Protein AF-A0A151TH03-F1 (afdb_monomer)

Structure (mmCIF, N/CA/C/O backbone):
data_AF-A0A151TH03-F1
#
_entry.id   AF-A0A151TH03-F1
#
loop_
_atom_site.group_PDB
_atom_site.id
_atom_site.type_symbol
_atom_site.label_atom_id
_atom_site.label_alt_id
_atom_site.label_comp_id
_atom_site.label_asym_id
_atom_site.label_entity_id
_atom_site.label_seq_id
_atom_site.pdbx_PDB_ins_code
_atom_site.Cartn_x
_atom_site.Cartn_y
_atom_site.Cartn_z
_atom_site.occupancy
_atom_site.B_iso_or_equiv
_atom_site.auth_seq_id
_atom_site.auth_comp_id
_atom_site.auth_asym_id
_atom_site.auth_atom_id
_atom_site.pdbx_PDB_model_num
ATOM 1 N N . VAL A 1 1 ? 12.884 -13.884 -40.283 1.00 76.06 1 VAL A N 1
ATOM 2 C CA . VAL A 1 1 ? 13.146 -13.490 -38.872 1.00 76.06 1 VAL A CA 1
ATOM 3 C C . VAL A 1 1 ? 13.039 -11.979 -38.803 1.00 76.06 1 VAL A C 1
ATOM 5 O O . VAL A 1 1 ? 13.806 -11.315 -39.484 1.00 76.06 1 VAL A O 1
ATOM 8 N N . LEU A 1 2 ? 12.063 -11.448 -38.066 1.00 83.62 2 LEU A N 1
ATOM 9 C CA . LEU A 1 2 ? 11.852 -10.007 -37.909 1.00 83.62 2 LEU A CA 1
ATOM 10 C C . LEU A 1 2 ? 12.819 -9.468 -36.850 1.00 83.62 2 LEU A C 1
ATOM 12 O O . LEU A 1 2 ? 12.954 -10.067 -35.784 1.00 83.62 2 LEU A O 1
ATOM 16 N N . LYS A 1 3 ? 13.490 -8.353 -37.136 1.00 86.94 3 LYS A N 1
ATOM 17 C CA . LYS A 1 3 ? 14.382 -7.668 -36.194 1.00 86.94 3 LYS A CA 1
ATOM 18 C C . LYS A 1 3 ? 13.878 -6.242 -36.012 1.00 86.94 3 LYS A C 1
ATOM 20 O O . LYS A 1 3 ? 13.600 -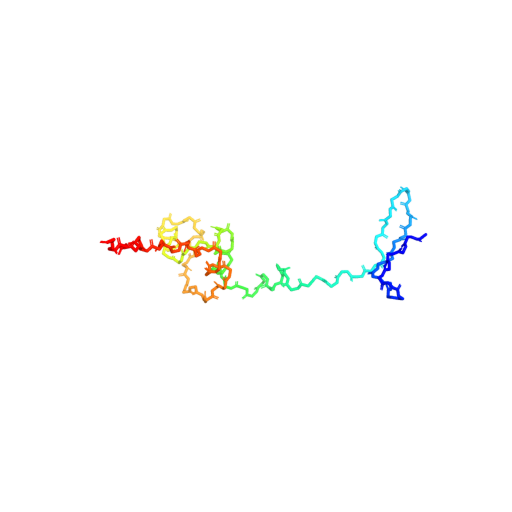5.575 -37.001 1.00 86.94 3 LYS A O 1
ATOM 25 N N . ILE A 1 4 ? 13.757 -5.800 -34.767 1.00 83.31 4 ILE A N 1
ATOM 26 C CA . ILE A 1 4 ? 13.421 -4.416 -34.419 1.00 83.31 4 ILE A CA 1
ATOM 27 C C . ILE A 1 4 ? 14.679 -3.807 -33.812 1.00 83.31 4 ILE A C 1
ATOM 29 O O . ILE A 1 4 ? 15.212 -4.348 -32.838 1.00 83.31 4 ILE A O 1
ATOM 33 N N . SER A 1 5 ? 15.173 -2.720 -34.398 1.00 88.69 5 SER A N 1
ATOM 34 C CA . SER A 1 5 ? 16.399 -2.044 -33.972 1.00 88.69 5 SER A CA 1
ATOM 35 C C . SER A 1 5 ? 16.167 -0.564 -33.690 1.00 88.69 5 SER A C 1
ATOM 37 O O . SER A 1 5 ? 15.308 0.076 -34.291 1.00 88.69 5 SER A O 1
ATOM 39 N N . ARG A 1 6 ? 16.963 -0.023 -32.764 1.00 85.12 6 ARG A N 1
ATOM 40 C CA . ARG A 1 6 ? 17.091 1.413 -32.502 1.00 85.12 6 ARG A CA 1
ATOM 41 C C . ARG A 1 6 ? 18.549 1.791 -32.757 1.00 85.12 6 ARG A C 1
ATOM 43 O O . ARG A 1 6 ? 19.397 1.615 -31.886 1.00 85.12 6 ARG A O 1
ATOM 50 N N . GLY A 1 7 ? 18.842 2.227 -33.981 1.00 86.25 7 GLY A N 1
ATOM 51 C CA . GLY A 1 7 ? 20.215 2.379 -34.470 1.00 86.25 7 GLY A CA 1
ATOM 52 C C . GLY A 1 7 ? 20.888 1.018 -34.676 1.00 86.25 7 GLY A C 1
ATOM 53 O O . GLY A 1 7 ? 20.296 0.114 -35.267 1.00 86.25 7 GLY A O 1
ATOM 54 N N . THR A 1 8 ? 22.106 0.856 -34.159 1.00 84.50 8 THR A N 1
ATOM 55 C CA . THR A 1 8 ? 22.866 -0.409 -34.197 1.00 84.50 8 THR A CA 1
ATOM 56 C C . THR A 1 8 ? 22.408 -1.429 -33.148 1.00 84.50 8 THR A C 1
ATOM 58 O O . THR A 1 8 ? 22.734 -2.612 -33.251 1.00 84.50 8 THR A O 1
ATOM 61 N N . LEU A 1 9 ? 21.614 -1.008 -32.157 1.00 76.19 9 LEU A N 1
ATOM 62 C CA . LEU A 1 9 ? 21.094 -1.883 -31.111 1.00 76.19 9 LEU A CA 1
ATOM 63 C C . LEU A 1 9 ? 19.863 -2.656 -31.604 1.00 76.19 9 LEU A C 1
ATOM 65 O O . LEU A 1 9 ? 18.837 -2.062 -31.942 1.00 76.19 9 LEU A O 1
ATOM 69 N N . ILE A 1 10 ? 19.929 -3.989 -31.587 1.00 80.69 10 ILE A N 1
ATOM 70 C CA . ILE A 1 10 ? 18.767 -4.853 -31.835 1.00 80.69 10 ILE A CA 1
ATOM 71 C C . ILE A 1 10 ? 17.979 -4.988 -30.530 1.00 80.69 10 ILE A C 1
ATOM 73 O O . ILE A 1 10 ? 18.418 -5.666 -29.607 1.00 80.69 10 ILE A O 1
ATOM 77 N N . VAL A 1 11 ? 16.801 -4.368 -30.479 1.00 81.44 11 VAL A N 1
ATOM 78 C CA . VAL A 1 11 ? 15.903 -4.375 -29.313 1.00 81.44 11 VAL A CA 1
ATOM 79 C C . VAL A 1 11 ? 15.113 -5.682 -29.241 1.00 81.44 11 VAL A C 1
ATOM 81 O O . VAL A 1 11 ? 14.773 -6.153 -28.160 1.00 81.44 11 VAL A O 1
ATOM 84 N N . MET A 1 12 ? 14.805 -6.286 -30.393 1.00 82.94 12 MET A N 1
ATOM 85 C CA . MET A 1 12 ? 13.967 -7.480 -30.440 1.00 82.94 12 MET A CA 1
ATOM 86 C C . MET A 1 12 ? 14.226 -8.330 -31.687 1.00 82.94 12 MET A C 1
ATOM 88 O O . MET A 1 12 ? 14.398 -7.799 -32.786 1.00 82.94 12 MET A O 1
ATOM 92 N N . LYS A 1 13 ? 14.182 -9.661 -31.542 1.00 86.06 13 LYS A N 1
ATOM 93 C CA . LYS A 1 13 ? 14.184 -10.624 -32.657 1.00 86.06 13 LYS A CA 1
ATOM 94 C C . LYS A 1 13 ? 12.946 -11.518 -32.577 1.00 86.06 13 LYS A C 1
ATOM 96 O O . LYS A 1 13 ? 12.603 -11.996 -31.501 1.00 86.06 13 LYS A O 1
ATOM 101 N N . ARG A 1 14 ? 12.276 -11.768 -33.706 1.00 87.62 14 ARG A N 1
ATOM 102 C CA . ARG A 1 14 ? 11.122 -12.676 -33.798 1.00 87.62 14 ARG A CA 1
ATOM 103 C C .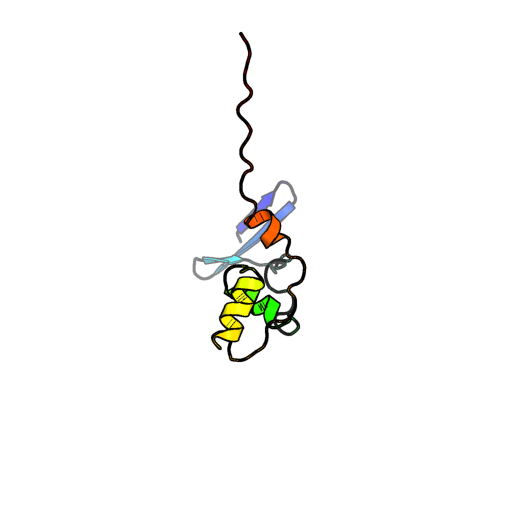 ARG A 1 14 ? 11.284 -13.692 -34.927 1.00 87.62 14 ARG A C 1
ATOM 105 O O . ARG A 1 14 ? 11.698 -13.349 -36.038 1.00 87.62 14 ARG A O 1
ATOM 112 N N . LYS A 1 15 ? 10.917 -14.945 -34.674 1.00 88.56 15 LYS A N 1
ATOM 113 C CA . LYS A 1 15 ? 10.927 -16.038 -35.653 1.00 88.56 15 LYS A CA 1
ATOM 114 C C . LYS A 1 15 ? 9.514 -16.259 -36.190 1.00 88.56 15 LYS A C 1
ATOM 116 O O . LYS A 1 15 ? 8.581 -16.379 -35.410 1.00 88.56 15 LYS A O 1
ATOM 121 N N . LEU A 1 16 ? 9.360 -16.308 -37.512 1.00 85.75 16 LEU A N 1
ATOM 122 C CA . LEU A 1 16 ? 8.082 -16.648 -38.135 1.00 85.75 16 LEU A CA 1
ATOM 123 C C . LEU A 1 16 ? 7.878 -18.164 -38.021 1.00 85.75 16 LEU A C 1
ATOM 125 O O . LEU A 1 16 ? 8.729 -18.929 -38.476 1.00 85.75 16 LEU A O 1
ATOM 129 N N . LYS A 1 17 ? 6.786 -18.591 -37.395 1.00 85.94 17 LYS A N 1
ATOM 130 C CA . LYS A 1 17 ? 6.361 -19.990 -37.304 1.00 85.94 17 LYS A CA 1
ATOM 131 C C . LYS A 1 17 ? 4.856 -20.018 -37.546 1.00 85.94 17 LYS A C 1
ATOM 133 O O . LYS A 1 17 ? 4.145 -19.228 -36.936 1.00 85.94 17 LYS A O 1
ATOM 138 N N . SER A 1 18 ? 4.402 -20.866 -38.473 1.00 85.38 18 SER A N 1
ATOM 139 C CA . SER A 1 18 ? 2.977 -21.015 -38.825 1.00 85.38 18 SER A CA 1
ATOM 140 C C . SER A 1 18 ? 2.248 -19.678 -39.059 1.00 85.38 18 SER A C 1
ATOM 142 O O . SER A 1 18 ? 1.180 -19.447 -38.507 1.00 85.38 18 SER A O 1
ATOM 144 N N . GLY A 1 19 ? 2.865 -18.758 -39.810 1.00 86.25 19 GLY A N 1
ATOM 145 C CA . GLY A 1 19 ? 2.291 -17.437 -40.112 1.00 86.25 19 GLY A CA 1
ATOM 146 C C . GLY A 1 19 ? 2.358 -16.401 -38.979 1.00 86.25 19 GLY A C 1
ATOM 147 O O . GLY A 1 19 ? 2.040 -15.240 -39.208 1.00 86.25 19 GLY A O 1
ATOM 148 N N . LEU A 1 20 ? 2.830 -16.772 -37.783 1.00 82.25 20 LEU A N 1
ATOM 149 C CA . LEU A 1 20 ? 2.930 -15.887 -36.619 1.00 82.25 20 LEU A CA 1
ATOM 150 C C . LEU A 1 20 ? 4.390 -15.587 -36.249 1.00 82.25 20 LEU A C 1
ATOM 152 O O . LEU A 1 20 ? 5.259 -16.460 -36.294 1.00 82.25 20 LEU A O 1
ATOM 156 N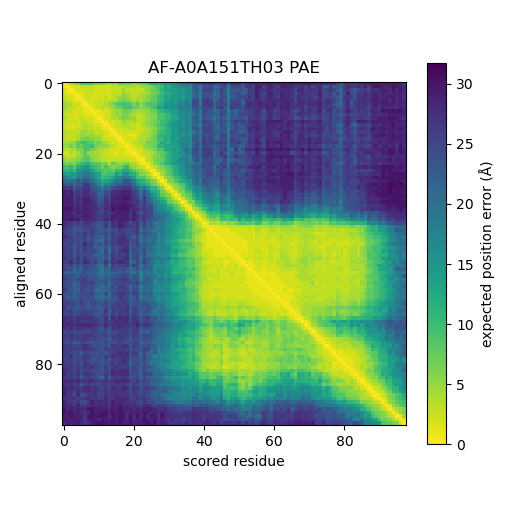 N . TYR A 1 21 ? 4.679 -14.344 -35.856 1.00 84.81 21 TYR A N 1
ATOM 157 C CA . TYR A 1 21 ? 6.006 -13.938 -35.383 1.00 84.81 21 TYR A CA 1
ATOM 158 C C . TYR A 1 21 ? 6.162 -14.197 -33.880 1.00 84.81 21 TYR A C 1
ATOM 160 O O . TYR A 1 21 ? 5.697 -13.416 -33.055 1.00 84.81 21 TYR A O 1
ATOM 168 N N . ILE A 1 22 ? 6.882 -15.257 -33.521 1.00 80.50 22 ILE A N 1
ATOM 169 C CA . ILE A 1 22 ? 7.191 -15.625 -32.135 1.00 80.50 22 ILE A CA 1
ATOM 170 C C . ILE A 1 22 ? 8.411 -14.840 -31.653 1.00 80.50 22 ILE A C 1
ATOM 172 O O . ILE A 1 22 ? 9.463 -14.863 -32.296 1.00 80.50 22 ILE A O 1
ATOM 176 N N . LEU A 1 23 ? 8.285 -14.155 -30.517 1.00 81.25 23 LEU A N 1
ATOM 177 C CA . LEU A 1 23 ? 9.393 -13.460 -29.866 1.00 81.25 23 LEU A CA 1
ATOM 178 C C . LEU A 1 23 ? 10.486 -14.451 -29.446 1.00 81.25 23 LEU A C 1
ATOM 180 O O . LEU A 1 23 ? 10.224 -15.398 -28.714 1.00 81.25 23 LEU A O 1
ATOM 184 N N . GLN A 1 24 ? 11.715 -14.220 -29.905 1.00 69.12 24 GLN A N 1
ATOM 185 C CA . GLN A 1 24 ? 12.882 -15.008 -29.530 1.00 69.12 24 GLN A CA 1
ATOM 186 C C . GLN A 1 24 ? 13.724 -14.203 -28.534 1.00 69.12 24 GLN A C 1
ATOM 188 O O . GLN A 1 24 ? 14.617 -13.451 -28.923 1.00 69.12 24 GLN A O 1
ATOM 193 N N . GLY A 1 25 ? 13.397 -14.343 -27.252 1.00 66.06 25 GLY A N 1
ATOM 194 C CA . GLY A 1 25 ? 14.112 -13.729 -26.137 1.00 66.06 25 GLY A CA 1
ATOM 195 C C . GLY A 1 25 ? 13.386 -13.982 -24.818 1.00 66.06 25 GLY A C 1
ATOM 196 O O . GLY A 1 25 ? 12.174 -14.181 -24.805 1.00 66.06 25 GLY A O 1
ATOM 197 N N . SER A 1 26 ? 14.125 -13.981 -23.713 1.00 59.16 26 SER A N 1
ATOM 198 C CA . SER A 1 26 ? 13.553 -13.892 -22.374 1.00 59.16 26 SER A CA 1
ATOM 199 C C . SER A 1 26 ? 13.178 -12.438 -22.118 1.00 59.16 26 SER A C 1
ATOM 201 O O . SER A 1 26 ? 14.053 -11.572 -22.055 1.00 59.16 26 SER A O 1
ATOM 203 N N . THR A 1 27 ? 11.890 -12.142 -21.970 1.00 55.38 27 THR A N 1
ATOM 204 C CA . THR A 1 27 ? 11.483 -10.896 -21.326 1.00 55.38 27 THR A CA 1
ATOM 205 C C . THR A 1 27 ? 12.047 -10.962 -19.912 1.00 55.38 27 THR A C 1
ATOM 207 O O . THR A 1 27 ? 11.620 -11.805 -19.124 1.00 55.38 27 THR A O 1
ATOM 210 N N . MET A 1 28 ? 13.023 -10.115 -19.575 1.00 52.09 28 MET A N 1
ATOM 211 C CA . MET A 1 28 ? 13.188 -9.755 -18.172 1.00 52.09 28 MET A CA 1
ATOM 212 C C . MET A 1 28 ? 11.850 -9.142 -17.796 1.00 52.09 28 MET A C 1
ATOM 214 O O . MET A 1 28 ? 11.502 -8.063 -18.279 1.00 52.09 28 MET A O 1
ATOM 218 N N . VAL A 1 29 ? 11.054 -9.897 -17.045 1.00 48.19 29 VAL A N 1
ATOM 219 C CA . VAL A 1 29 ? 9.888 -9.381 -16.343 1.00 48.19 29 VAL A CA 1
ATOM 220 C C . VAL A 1 29 ? 10.463 -8.341 -15.398 1.00 48.19 29 VAL A C 1
ATOM 222 O O . VAL A 1 29 ? 10.925 -8.652 -14.305 1.00 48.19 29 VAL A O 1
ATOM 225 N N . GLY A 1 30 ? 10.592 -7.118 -15.904 1.00 41.38 30 GLY A N 1
ATOM 226 C CA . GLY A 1 30 ? 11.076 -5.995 -15.140 1.00 41.38 30 GLY A CA 1
ATOM 227 C C . GLY A 1 30 ? 10.079 -5.790 -14.026 1.00 41.38 30 GLY A C 1
ATOM 228 O O . GLY A 1 30 ? 8.978 -5.345 -14.307 1.00 41.38 30 GLY A O 1
ATOM 229 N N . VAL A 1 31 ? 10.452 -6.211 -12.817 1.00 46.31 31 VAL A N 1
ATOM 230 C CA . VAL A 1 31 ? 10.124 -5.587 -11.525 1.00 46.31 31 VAL A CA 1
ATOM 231 C C . VAL A 1 31 ? 8.675 -5.091 -11.390 1.00 46.31 31 VAL A C 1
ATOM 233 O O . VAL A 1 31 ? 8.400 -4.056 -10.799 1.00 46.31 31 VAL A O 1
ATOM 236 N N . ILE A 1 32 ? 7.715 -5.811 -11.959 1.00 41.97 32 ILE A N 1
ATOM 237 C CA . ILE A 1 32 ? 6.299 -5.481 -11.882 1.00 41.97 32 ILE A CA 1
ATOM 238 C C . ILE A 1 32 ? 5.597 -6.824 -11.688 1.00 41.97 32 ILE A C 1
ATOM 240 O O . ILE A 1 32 ? 5.643 -7.694 -12.551 1.00 41.97 32 ILE A O 1
ATOM 244 N N . THR A 1 33 ? 4.971 -6.993 -10.522 1.00 44.91 33 THR A N 1
ATOM 245 C CA . THR A 1 33 ? 3.972 -8.022 -10.147 1.00 44.91 33 THR A CA 1
ATOM 246 C C . THR A 1 33 ? 4.391 -9.414 -9.647 1.00 44.91 33 THR A C 1
ATOM 248 O O . THR A 1 33 ? 3.501 -10.173 -9.278 1.00 44.91 33 THR A O 1
ATOM 251 N N . ILE A 1 34 ? 5.678 -9.758 -9.506 1.00 41.78 34 ILE A N 1
ATOM 252 C CA . ILE A 1 34 ? 6.084 -11.062 -8.917 1.00 41.78 34 ILE A CA 1
ATOM 253 C C . ILE A 1 34 ? 7.183 -10.887 -7.858 1.00 41.78 34 ILE A C 1
ATOM 255 O O . ILE A 1 34 ? 8.180 -11.602 -7.847 1.00 41.78 34 ILE A O 1
ATOM 259 N N . PHE A 1 35 ? 7.034 -9.918 -6.953 1.00 40.19 35 PHE A N 1
ATOM 260 C CA . PHE A 1 35 ? 7.728 -10.030 -5.670 1.00 40.19 35 PHE A CA 1
ATOM 261 C C . PHE A 1 35 ? 6.988 -11.130 -4.900 1.00 40.19 35 PHE A C 1
ATOM 263 O O . PHE A 1 35 ? 5.883 -10.909 -4.420 1.00 40.19 35 PHE A O 1
ATOM 270 N N . SER A 1 36 ? 7.525 -12.348 -4.951 1.00 45.88 36 SER A N 1
ATOM 271 C CA . SER A 1 36 ? 7.286 -13.455 -4.019 1.00 45.88 36 SER A CA 1
ATOM 272 C C . SER A 1 36 ? 5.891 -13.495 -3.376 1.00 45.88 36 SER A C 1
ATOM 274 O O . SER A 1 36 ? 5.739 -13.253 -2.183 1.00 45.88 36 SER A O 1
ATOM 276 N N . ILE A 1 37 ? 4.854 -13.846 -4.146 1.00 50.62 37 ILE A N 1
ATOM 277 C CA . ILE A 1 37 ? 3.487 -14.076 -3.621 1.00 50.62 37 ILE A CA 1
ATOM 278 C C . ILE A 1 37 ? 3.488 -15.111 -2.472 1.00 50.62 37 ILE A C 1
ATOM 280 O O . ILE A 1 37 ? 2.575 -15.123 -1.653 1.00 50.62 37 ILE A O 1
ATOM 284 N N . SER A 1 38 ? 4.518 -15.958 -2.392 1.00 50.38 38 SER A N 1
ATOM 285 C CA . SER A 1 38 ? 4.714 -16.949 -1.334 1.00 50.38 38 SER A CA 1
ATOM 286 C C . SER A 1 38 ? 5.168 -16.380 0.018 1.00 50.38 38 SER A C 1
ATOM 288 O O . SER A 1 38 ? 4.882 -17.017 1.023 1.00 50.38 38 SER A O 1
ATOM 290 N N . ASP A 1 39 ? 5.824 -15.213 0.056 1.00 53.66 39 ASP A N 1
ATOM 291 C CA . ASP A 1 39 ? 6.347 -14.584 1.291 1.00 53.66 39 ASP A CA 1
ATOM 292 C C . ASP A 1 39 ? 5.628 -13.278 1.661 1.00 53.66 39 ASP A C 1
ATOM 294 O O . ASP A 1 39 ? 5.926 -12.653 2.679 1.00 53.66 39 ASP A O 1
ATOM 298 N N . LEU A 1 40 ? 4.677 -12.830 0.836 1.00 62.03 40 LEU A N 1
ATOM 299 C CA . LEU A 1 40 ? 3.923 -11.624 1.138 1.00 62.03 40 LEU A CA 1
ATOM 300 C C . LEU A 1 40 ? 2.934 -11.889 2.276 1.00 62.03 40 LEU A C 1
ATOM 302 O O . LEU A 1 40 ? 2.112 -12.810 2.212 1.00 62.03 40 LEU A O 1
ATOM 306 N N . ASP A 1 41 ? 2.970 -11.017 3.282 1.00 77.12 41 ASP A N 1
ATOM 307 C CA . ASP A 1 41 ? 1.986 -11.012 4.354 1.00 77.12 41 ASP A CA 1
ATOM 308 C C . ASP A 1 41 ? 0.555 -11.002 3.784 1.00 77.12 41 ASP A C 1
ATOM 310 O O . ASP A 1 41 ? 0.252 -10.362 2.768 1.00 77.12 41 ASP A O 1
ATOM 314 N N . GLN A 1 42 ? -0.348 -11.734 4.438 1.00 81.25 42 GLN A N 1
ATOM 315 C CA . GLN A 1 42 ? -1.726 -11.902 3.967 1.00 81.25 42 GLN A CA 1
ATOM 316 C C . GLN A 1 42 ? -2.438 -10.552 3.829 1.00 81.25 42 GLN A C 1
ATOM 318 O O . GLN A 1 42 ? -3.269 -10.384 2.934 1.00 81.25 42 GLN A O 1
ATOM 323 N N . THR A 1 43 ? -2.083 -9.574 4.662 1.00 84.56 43 THR A N 1
ATOM 324 C CA . THR A 1 43 ? -2.602 -8.208 4.576 1.00 84.56 43 THR A CA 1
ATOM 325 C C . THR A 1 43 ? -2.161 -7.528 3.286 1.00 84.56 43 THR A C 1
ATOM 327 O O . THR A 1 43 ? -2.994 -6.950 2.595 1.00 84.56 43 THR A O 1
ATOM 330 N N . CYS A 1 44 ? -0.895 -7.654 2.887 1.00 85.06 44 CYS A N 1
ATOM 331 C CA . CYS A 1 44 ? -0.414 -7.102 1.619 1.00 85.06 44 CYS A CA 1
ATOM 332 C C . CYS A 1 44 ? -1.107 -7.750 0.407 1.00 85.06 44 CYS A C 1
ATOM 334 O O . CYS A 1 44 ? -1.447 -7.060 -0.558 1.00 85.06 44 CYS A O 1
ATOM 336 N N . LEU A 1 45 ? -1.406 -9.051 0.468 1.00 85.69 45 LEU A N 1
ATOM 337 C CA . LEU A 1 45 ? -2.180 -9.728 -0.580 1.00 85.69 45 LEU A CA 1
ATOM 338 C C . LEU A 1 45 ? -3.609 -9.193 -0.682 1.00 85.69 45 LEU A C 1
ATOM 340 O O . LEU A 1 45 ? -4.085 -8.893 -1.781 1.00 85.69 45 LEU A O 1
ATOM 344 N N . TRP A 1 46 ? -4.300 -9.055 0.449 1.00 87.94 46 TRP A N 1
ATOM 345 C CA . TRP A 1 46 ? -5.647 -8.488 0.470 1.00 87.94 46 TRP A CA 1
ATOM 346 C C . TRP A 1 46 ? -5.659 -7.024 0.041 1.00 87.94 46 TRP A C 1
ATOM 348 O O . TRP A 1 46 ? -6.545 -6.622 -0.708 1.00 87.94 46 TRP A O 1
ATOM 358 N N . HIS A 1 47 ? -4.646 -6.255 0.430 1.00 89.69 47 HIS A N 1
ATOM 359 C CA . HIS A 1 47 ? -4.467 -4.875 0.010 1.00 89.69 47 HIS A CA 1
ATOM 360 C C . HIS A 1 47 ? -4.451 -4.751 -1.514 1.00 89.69 47 HIS A C 1
ATOM 362 O O . HIS A 1 47 ? -5.235 -3.982 -2.064 1.00 89.69 47 HIS A O 1
ATOM 368 N N . MET A 1 48 ? -3.643 -5.560 -2.206 1.00 86.50 48 MET A N 1
ATOM 369 C CA . MET A 1 48 ? -3.594 -5.567 -3.672 1.00 86.50 48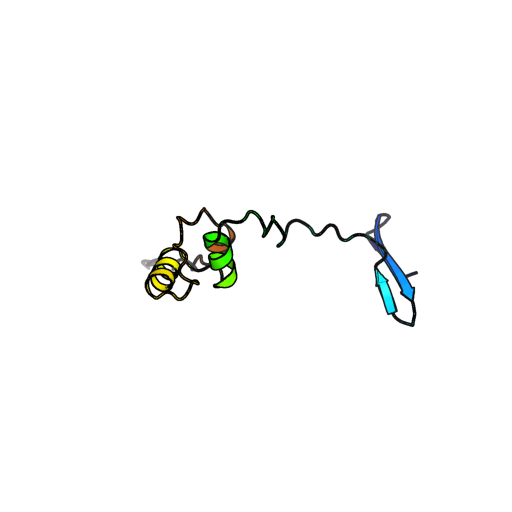 MET A CA 1
ATOM 370 C C . MET A 1 48 ? -4.905 -6.073 -4.293 1.00 86.50 48 MET A C 1
ATOM 372 O O . MET A 1 48 ? -5.446 -5.429 -5.192 1.00 86.50 48 MET A O 1
ATOM 376 N N . ARG A 1 49 ? -5.461 -7.187 -3.791 1.00 87.31 49 ARG A N 1
ATOM 377 C CA . ARG A 1 49 ? -6.709 -7.787 -4.309 1.00 87.31 49 ARG A CA 1
ATOM 378 C C . ARG A 1 49 ? -7.923 -6.866 -4.190 1.00 87.31 49 ARG A C 1
ATOM 380 O O . ARG A 1 49 ? -8.795 -6.903 -5.049 1.00 87.31 49 ARG A O 1
ATOM 387 N N . LEU A 1 50 ? -7.972 -6.037 -3.149 1.00 87.62 50 LEU A N 1
ATOM 388 C CA . LEU A 1 50 ? -9.068 -5.102 -2.880 1.00 87.62 50 LEU A CA 1
ATOM 389 C C . LEU A 1 50 ? -8.846 -3.717 -3.510 1.00 87.62 50 LEU A C 1
ATOM 391 O O . LEU A 1 50 ? -9.455 -2.738 -3.080 1.00 87.62 50 LEU A O 1
ATOM 395 N N . GLY A 1 51 ? -7.959 -3.602 -4.503 1.00 88.62 51 GLY A N 1
ATOM 396 C CA . GLY A 1 51 ? -7.701 -2.331 -5.183 1.00 88.62 51 GLY A CA 1
ATOM 397 C C . GLY A 1 51 ? -6.961 -1.334 -4.291 1.00 88.62 51 GLY A C 1
ATOM 398 O O . GLY A 1 51 ? -7.348 -0.167 -4.165 1.00 88.62 51 GLY A O 1
ATOM 399 N N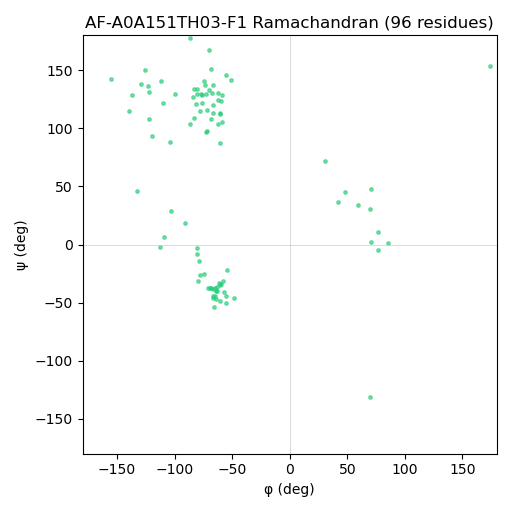 . TYR A 1 52 ? -5.898 -1.805 -3.641 1.00 88.75 52 TYR A N 1
ATOM 400 C CA . TYR A 1 52 ? -5.040 -1.011 -2.762 1.00 88.75 52 TYR A CA 1
ATOM 401 C C . TYR A 1 52 ? -5.802 -0.395 -1.577 1.00 88.75 52 TYR A C 1
ATOM 403 O O . TYR A 1 52 ? -5.543 0.738 -1.164 1.00 88.75 52 TYR A O 1
ATOM 411 N N . MET A 1 53 ? -6.816 -1.089 -1.052 1.00 89.50 53 MET A N 1
ATOM 412 C CA . MET A 1 53 ? -7.705 -0.593 0.008 1.00 89.50 53 MET A CA 1
ATOM 413 C C . MET A 1 53 ? -6.933 -0.143 1.262 1.00 89.50 53 MET A C 1
ATOM 415 O O . MET A 1 53 ? -5.904 -0.713 1.612 1.00 89.50 53 MET A O 1
ATOM 419 N N . ARG A 1 54 ? -7.420 0.899 1.952 1.00 87.25 54 ARG A N 1
ATOM 420 C CA . ARG A 1 54 ? -6.800 1.370 3.204 1.00 87.25 54 ARG A CA 1
ATOM 421 C C . ARG A 1 54 ? -6.987 0.341 4.322 1.00 87.25 54 ARG A C 1
ATOM 423 O O . ARG A 1 54 ? -8.027 -0.310 4.379 1.00 87.25 54 ARG A O 1
ATOM 430 N N . GLU A 1 55 ? -6.040 0.307 5.257 1.00 88.88 55 GLU A N 1
ATOM 431 C CA . GLU A 1 55 ? -6.042 -0.578 6.432 1.00 88.88 55 GLU A CA 1
ATOM 432 C C . GLU A 1 55 ? -7.380 -0.568 7.186 1.00 88.88 55 GLU A C 1
ATOM 434 O O . GLU A 1 55 ? -7.952 -1.622 7.432 1.00 88.88 55 GLU A O 1
ATOM 439 N N . ARG A 1 56 ? -7.956 0.615 7.444 1.00 88.81 56 ARG A N 1
ATOM 440 C CA . ARG A 1 56 ? -9.259 0.741 8.121 1.00 88.81 56 ARG A CA 1
ATOM 441 C C . ARG A 1 56 ? -10.397 0.002 7.404 1.00 88.81 56 ARG A C 1
ATOM 443 O O . ARG A 1 56 ? -11.228 -0.616 8.057 1.00 88.81 56 ARG A O 1
ATOM 450 N N . GLY A 1 57 ? -10.437 0.062 6.072 1.00 89.75 57 GLY A N 1
ATOM 451 C CA . GLY A 1 57 ? -11.453 -0.650 5.292 1.00 89.75 57 GLY A CA 1
ATOM 452 C C . GLY A 1 57 ? -11.245 -2.162 5.344 1.00 89.75 57 GLY A C 1
ATOM 453 O O . GLY A 1 57 ? -12.203 -2.921 5.454 1.00 89.75 57 GLY A O 1
ATOM 454 N N . MET A 1 58 ? -9.987 -2.602 5.340 1.00 90.56 58 MET A N 1
ATOM 455 C CA . MET A 1 58 ? -9.654 -4.014 5.497 1.00 90.56 58 MET A CA 1
ATOM 456 C C . MET A 1 58 ? -9.965 -4.546 6.903 1.00 90.56 58 MET A C 1
ATOM 458 O O . MET A 1 58 ? -10.466 -5.660 7.021 1.00 90.56 58 MET A O 1
ATOM 462 N N . ASP A 1 59 ? -9.750 -3.751 7.953 1.00 89.38 59 ASP A N 1
ATOM 463 C CA . ASP A 1 59 ? -10.114 -4.102 9.331 1.00 89.38 59 ASP A CA 1
ATOM 464 C C . ASP A 1 59 ? -11.636 -4.277 9.491 1.00 89.38 59 ASP A C 1
ATOM 466 O O . ASP A 1 59 ? -12.104 -5.230 10.114 1.00 89.38 59 ASP A O 1
ATOM 470 N N . GLU A 1 60 ? 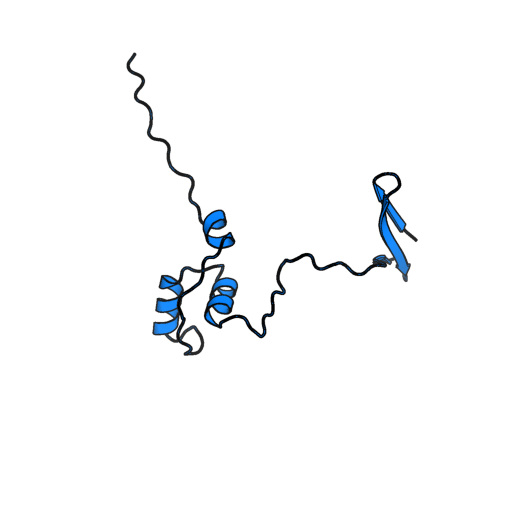-12.442 -3.426 8.850 1.00 91.19 60 GLU A N 1
ATOM 471 C CA . GLU A 1 60 ? -13.901 -3.596 8.818 1.00 91.19 60 GLU A CA 1
ATOM 472 C C . GLU A 1 60 ? -14.331 -4.878 8.085 1.00 91.19 60 GLU A C 1
ATOM 474 O O . GLU A 1 60 ? -15.230 -5.580 8.553 1.00 91.19 60 GLU A O 1
ATOM 479 N N . LEU A 1 61 ? -13.681 -5.223 6.967 1.00 90.69 61 LEU A N 1
ATOM 480 C CA . LEU A 1 61 ? -13.939 -6.480 6.251 1.00 90.69 61 LEU A CA 1
ATOM 481 C C . LEU A 1 61 ? -13.508 -7.706 7.069 1.00 90.69 61 LEU A C 1
ATOM 483 O O . LEU A 1 61 ? -14.214 -8.716 7.077 1.00 90.69 61 LEU A O 1
ATOM 487 N N . SER A 1 62 ? -12.388 -7.602 7.786 1.00 88.75 62 SER A N 1
ATOM 488 C CA . SER A 1 62 ? -11.891 -8.616 8.720 1.00 88.75 62 SER A CA 1
ATOM 489 C C . SER A 1 62 ? -12.897 -8.866 9.848 1.00 88.75 62 SER A C 1
ATOM 491 O O . SER A 1 62 ? -13.300 -10.006 10.070 1.00 88.75 62 SER A O 1
ATOM 493 N N . LYS A 1 63 ? -13.407 -7.802 10.487 1.00 89.00 63 LYS A N 1
ATOM 494 C CA . LYS A 1 63 ? -14.439 -7.879 11.542 1.00 89.00 63 LYS A CA 1
ATOM 495 C C . LYS A 1 63 ? -15.738 -8.526 11.070 1.00 89.00 63 LYS A C 1
ATOM 497 O O . LYS A 1 63 ? -16.396 -9.215 11.841 1.00 89.00 63 LYS A O 1
ATOM 502 N N . ARG A 1 64 ? -16.103 -8.321 9.803 1.00 90.38 64 ARG A N 1
ATOM 503 C CA . ARG A 1 64 ? -17.273 -8.952 9.169 1.00 90.38 64 ARG A CA 1
ATOM 504 C C . ARG A 1 64 ? -17.006 -10.388 8.696 1.00 90.38 64 ARG A C 1
ATOM 506 O O . ARG A 1 64 ? -17.915 -11.019 8.170 1.00 90.38 64 ARG A O 1
ATOM 513 N N . GLY A 1 65 ? -15.780 -10.896 8.841 1.00 88.12 65 GLY A N 1
ATOM 514 C CA . GLY A 1 65 ? -15.393 -12.247 8.425 1.00 88.12 65 GLY A CA 1
ATOM 515 C C . GLY A 1 65 ? -15.189 -12.421 6.916 1.00 88.12 65 GLY A C 1
ATOM 516 O O . GLY A 1 65 ? -15.029 -13.545 6.448 1.00 88.12 65 GLY A O 1
ATOM 517 N N . LEU A 1 66 ? -15.147 -11.334 6.139 1.00 88.06 66 LEU A N 1
ATOM 518 C CA . LEU A 1 66 ? -15.107 -11.373 4.670 1.00 88.06 66 LEU A CA 1
ATOM 519 C C . LEU A 1 66 ? -13.706 -11.641 4.093 1.00 88.06 66 LEU A C 1
ATOM 521 O O . LEU A 1 66 ? -13.567 -11.869 2.895 1.00 88.06 66 LEU A O 1
ATOM 525 N N . LEU A 1 67 ? -12.668 -11.645 4.937 1.00 86.62 67 LEU A N 1
ATOM 526 C CA . LEU A 1 67 ? -11.270 -11.904 4.553 1.00 86.62 67 LEU A CA 1
ATOM 527 C C . LEU A 1 67 ? -10.801 -13.324 4.920 1.00 86.62 67 LEU A C 1
ATOM 529 O O . LEU A 1 67 ? -9.624 -13.557 5.198 1.00 86.62 67 LEU A O 1
ATOM 533 N N . GLY A 1 68 ? -11.729 -14.287 4.950 1.00 80.00 68 GLY A N 1
ATOM 534 C CA . GLY A 1 68 ? -11.429 -15.690 5.264 1.00 80.00 68 GLY A CA 1
ATOM 535 C C . GLY A 1 68 ? -11.033 -15.922 6.725 1.00 80.00 68 GLY A C 1
ATOM 536 O O . GLY A 1 68 ? -10.210 -16.790 7.004 1.00 80.00 68 GLY A O 1
ATOM 537 N N . GLY A 1 69 ? -11.558 -15.106 7.648 1.00 71.31 69 GLY A N 1
ATOM 538 C CA . GLY A 1 69 ? -11.319 -15.222 9.094 1.00 71.31 69 GLY A CA 1
ATOM 539 C C . GLY A 1 69 ? -9.906 -14.855 9.564 1.00 71.31 69 GLY A C 1
ATOM 540 O O . GLY A 1 69 ? -9.615 -14.950 10.755 1.00 71.31 69 GLY A O 1
ATOM 541 N N . LYS A 1 70 ? -9.015 -14.426 8.661 1.00 71.94 70 LYS A N 1
ATOM 542 C CA . LYS A 1 70 ? -7.662 -13.988 9.017 1.00 71.94 70 LYS A CA 1
ATOM 543 C C . LYS A 1 70 ? -7.685 -12.536 9.482 1.00 71.94 70 LYS A C 1
ATOM 545 O O . LYS A 1 70 ? -8.270 -11.680 8.822 1.00 71.94 70 LYS A O 1
ATOM 550 N N . ARG A 1 71 ? -6.999 -12.259 10.594 1.00 72.56 71 ARG A N 1
ATOM 551 C CA . ARG A 1 71 ? -6.782 -10.886 11.061 1.00 72.56 71 ARG A CA 1
ATOM 552 C C . ARG A 1 71 ? -5.821 -10.177 10.115 1.00 72.56 71 ARG A C 1
ATOM 554 O O . ARG A 1 71 ? -4.774 -10.724 9.779 1.00 72.56 71 ARG A O 1
ATOM 561 N N . THR A 1 72 ? -6.179 -8.966 9.722 1.00 77.31 72 THR A N 1
ATOM 562 C CA . THR A 1 72 ? -5.287 -8.049 9.017 1.00 77.31 72 THR A CA 1
ATOM 563 C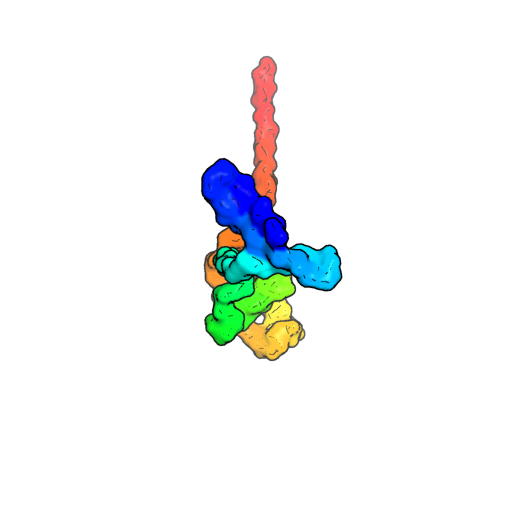 C . THR A 1 72 ? -4.299 -7.454 10.015 1.00 77.31 72 THR A C 1
ATOM 565 O O . THR A 1 72 ? -4.696 -6.986 11.082 1.00 77.31 72 THR A O 1
ATOM 568 N N . THR A 1 73 ? -3.016 -7.526 9.695 1.00 81.25 73 THR A N 1
ATOM 569 C CA . THR A 1 73 ? -1.917 -6.876 10.419 1.00 81.25 73 THR A CA 1
ATOM 570 C C . THR A 1 73 ? -1.733 -5.448 9.900 1.00 81.25 73 THR A C 1
ATOM 572 O O . THR A 1 73 ? -2.443 -5.001 8.996 1.00 81.25 73 THR A O 1
ATOM 575 N N . LYS A 1 74 ? -0.800 -4.705 10.500 1.00 83.44 74 LYS A N 1
ATOM 576 C CA . LYS A 1 74 ? -0.495 -3.342 10.072 1.00 83.44 74 LYS A CA 1
ATOM 577 C C . LYS A 1 74 ? 0.028 -3.352 8.635 1.00 83.44 74 LYS A C 1
ATOM 579 O O . LYS A 1 74 ? 0.929 -4.123 8.317 1.00 83.44 74 LYS A O 1
ATOM 584 N N . LEU A 1 75 ? -0.538 -2.498 7.787 1.00 83.38 75 LEU A N 1
ATOM 585 C CA . LEU A 1 75 ? -0.087 -2.361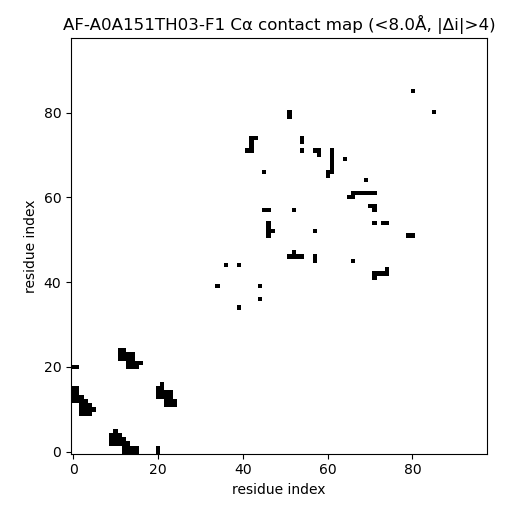 6.407 1.00 83.38 75 LEU A CA 1
ATOM 586 C C . LEU A 1 75 ? 1.162 -1.471 6.351 1.00 83.38 75 LEU A C 1
ATOM 588 O O . LEU A 1 75 ? 1.149 -0.351 6.868 1.00 83.38 75 LEU A O 1
ATOM 592 N N . ASP A 1 76 ? 2.211 -1.948 5.685 1.00 82.62 76 ASP A N 1
ATOM 593 C CA . ASP A 1 76 ? 3.405 -1.149 5.415 1.00 82.62 76 ASP A CA 1
ATOM 594 C C . ASP A 1 76 ? 3.144 -0.041 4.386 1.00 82.62 76 ASP A C 1
ATOM 596 O O . ASP A 1 76 ? 2.117 0.015 3.699 1.00 82.62 76 ASP A O 1
ATOM 600 N N . PHE A 1 77 ? 4.102 0.881 4.288 1.00 82.44 77 PHE A N 1
ATOM 601 C CA . PHE A 1 77 ? 4.038 1.990 3.350 1.00 82.44 77 PHE A CA 1
ATOM 602 C C . PHE A 1 77 ? 3.931 1.494 1.900 1.00 82.44 77 PHE A C 1
ATOM 604 O O . PHE A 1 77 ? 4.735 0.690 1.433 1.00 82.44 77 PHE A O 1
ATOM 611 N N . CYS A 1 78 ? 2.948 2.021 1.168 1.00 84.31 78 CYS A N 1
ATOM 612 C CA . CYS A 1 78 ? 2.710 1.687 -0.231 1.00 84.31 78 CYS A CA 1
ATOM 613 C C . CYS A 1 78 ? 2.761 2.952 -1.095 1.00 84.31 78 CYS A C 1
ATOM 615 O O . CYS A 1 78 ? 1.828 3.757 -1.093 1.00 84.31 78 CYS A O 1
ATOM 617 N N . GLU A 1 79 ? 3.820 3.097 -1.891 1.00 83.06 79 GLU A N 1
ATOM 618 C CA . GLU A 1 79 ? 4.002 4.218 -2.825 1.00 83.06 79 GLU A CA 1
ATOM 619 C C . GLU A 1 79 ? 2.826 4.360 -3.800 1.00 83.06 79 GLU A C 1
ATOM 621 O O . GLU A 1 79 ? 2.284 5.449 -3.986 1.00 83.06 79 GLU A O 1
ATOM 626 N N . HIS A 1 80 ? 2.358 3.241 -4.359 1.00 79.81 80 HIS A N 1
ATOM 627 C CA . HIS A 1 80 ? 1.235 3.210 -5.299 1.00 79.81 80 HIS A CA 1
ATOM 628 C C . HIS A 1 80 ? -0.057 3.757 -4.678 1.00 79.81 80 HIS A C 1
ATOM 630 O O . HIS A 1 80 ? -0.834 4.424 -5.360 1.00 79.81 80 HIS A O 1
ATOM 636 N N . CYS A 1 81 ? -0.279 3.534 -3.378 1.00 84.31 81 CYS A N 1
ATOM 637 C CA . CYS A 1 81 ? -1.404 4.138 -2.670 1.00 84.31 81 CYS A CA 1
ATOM 638 C C . CYS A 1 81 ? -1.271 5.646 -2.554 1.00 84.31 81 CYS A C 1
ATOM 640 O O . CYS A 1 81 ? -2.261 6.354 -2.725 1.00 84.31 81 CYS A O 1
ATOM 642 N N . VAL A 1 82 ? -0.076 6.125 -2.215 1.00 84.38 82 VAL A N 1
ATOM 643 C CA . VAL A 1 82 ? 0.171 7.548 -1.986 1.00 84.38 82 VAL A CA 1
ATOM 644 C C . VAL A 1 82 ? -0.001 8.312 -3.289 1.00 84.38 82 VAL A C 1
ATOM 646 O O . VAL A 1 82 ? -0.830 9.214 -3.348 1.00 84.38 82 VAL A O 1
ATOM 649 N N . TYR A 1 83 ? 0.694 7.897 -4.348 1.00 82.44 83 TYR A N 1
ATOM 650 C CA . TYR A 1 83 ? 0.615 8.564 -5.647 1.00 82.44 83 TYR A CA 1
ATOM 651 C C . TYR A 1 83 ? -0.734 8.340 -6.339 1.00 82.44 83 TYR A C 1
ATOM 653 O O . TYR A 1 83 ? -1.271 9.255 -6.956 1.00 82.44 83 TYR A O 1
ATOM 661 N N . GLY A 1 84 ? -1.317 7.144 -6.212 1.00 81.56 84 GLY A N 1
ATOM 662 C CA . GLY A 1 84 ? -2.570 6.792 -6.883 1.00 81.56 84 GLY A CA 1
ATOM 663 C C . GLY A 1 84 ? -3.827 7.360 -6.222 1.00 81.56 84 GLY A C 1
ATOM 664 O O . GLY A 1 84 ? -4.834 7.555 -6.899 1.00 81.56 84 GLY A O 1
ATOM 665 N N . LYS A 1 85 ? -3.799 7.633 -4.909 1.00 80.88 85 LYS A N 1
ATOM 666 C CA . LYS A 1 85 ? -4.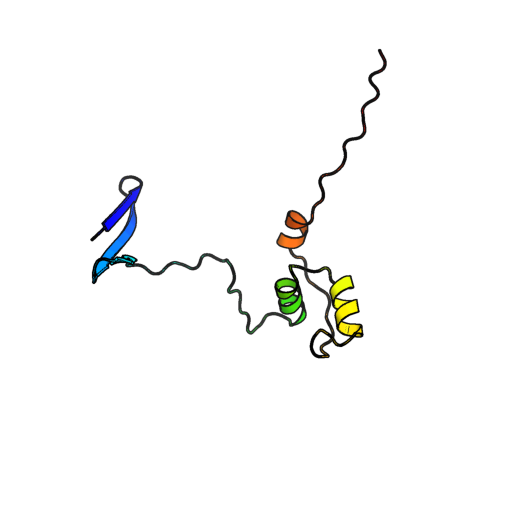952 8.164 -4.151 1.00 80.88 85 LYS A CA 1
ATOM 667 C C . LYS A 1 85 ? -4.783 9.618 -3.722 1.00 80.88 85 LYS A C 1
ATOM 669 O O . LYS A 1 85 ? -5.618 10.122 -2.966 1.00 80.88 85 LYS A O 1
ATOM 674 N N . GLN A 1 86 ? -3.726 10.295 -4.165 1.00 78.56 86 GLN A N 1
ATOM 675 C CA . GLN A 1 86 ? -3.557 11.720 -3.917 1.00 78.56 86 GLN A CA 1
ATOM 676 C C . GLN A 1 86 ? -4.644 12.502 -4.661 1.00 78.56 86 GLN A C 1
ATOM 678 O O . GLN A 1 86 ? -4.675 12.561 -5.888 1.00 78.56 86 GLN A O 1
ATOM 683 N N . CYS A 1 87 ? -5.544 13.134 -3.912 1.00 79.31 87 CYS A N 1
ATOM 684 C CA . CYS A 1 87 ? -6.501 14.068 -4.489 1.00 79.31 87 CYS A CA 1
ATOM 685 C C . CYS A 1 87 ? -5.796 15.383 -4.841 1.00 79.31 87 CYS A C 1
ATOM 687 O O . CYS A 1 87 ? -4.968 15.880 -4.072 1.00 79.31 87 CYS A O 1
ATOM 689 N N . ARG A 1 88 ? -6.161 15.984 -5.980 1.00 83.06 88 ARG A N 1
ATOM 690 C CA . ARG A 1 88 ? -5.689 17.322 -6.358 1.00 83.06 88 ARG A CA 1
ATOM 691 C C . ARG A 1 88 ? -6.116 18.329 -5.287 1.00 83.06 88 ARG A C 1
ATOM 693 O O . ARG A 1 88 ? -7.304 18.452 -4.987 1.00 83.06 88 ARG A O 1
ATOM 700 N N . VAL A 1 89 ? -5.149 19.046 -4.718 1.00 81.38 89 VAL A N 1
ATOM 701 C CA . VAL A 1 89 ? -5.415 20.100 -3.731 1.00 81.38 89 VAL A CA 1
ATOM 702 C C . VAL A 1 89 ? -6.150 21.249 -4.426 1.00 81.38 89 VAL A C 1
ATOM 704 O O . VAL A 1 89 ? -5.821 21.608 -5.559 1.00 81.38 89 VAL A O 1
ATOM 707 N N . LYS A 1 90 ? -7.171 21.811 -3.772 1.00 83.44 90 LYS A N 1
ATOM 708 C CA . LYS A 1 90 ? -7.853 23.010 -4.271 1.00 83.44 90 LYS A CA 1
ATOM 709 C C . LYS A 1 90 ? -6.983 24.227 -3.972 1.00 83.44 90 LYS A C 1
ATOM 711 O O . LYS A 1 90 ? -6.562 24.409 -2.833 1.00 83.44 90 LYS A O 1
ATOM 716 N N . PHE A 1 91 ? -6.739 25.057 -4.978 1.00 83.44 91 PHE A N 1
ATOM 717 C CA . PHE A 1 91 ? -6.125 26.363 -4.763 1.00 83.44 91 PHE A CA 1
ATOM 718 C C . PHE A 1 91 ? -7.153 27.302 -4.127 1.00 83.44 91 PHE A C 1
ATOM 720 O O . PHE A 1 91 ? -8.316 27.311 -4.532 1.00 83.44 91 PHE A O 1
ATOM 727 N N . SER A 1 92 ? -6.737 28.083 -3.131 1.00 80.75 92 SER A N 1
ATOM 728 C CA . SER A 1 92 ? -7.548 29.186 -2.616 1.00 80.75 92 SER A CA 1
ATOM 729 C C . SER A 1 92 ? -7.657 30.268 -3.688 1.00 80.75 92 SER A C 1
ATOM 731 O O . SER A 1 92 ? -6.637 30.688 -4.237 1.00 80.75 92 SER A O 1
ATOM 733 N N . THR A 1 93 ? -8.873 30.730 -3.979 1.00 76.88 93 THR A N 1
ATOM 734 C CA . THR A 1 93 ? -9.094 31.872 -4.871 1.00 76.88 93 THR A CA 1
ATOM 735 C C . THR A 1 93 ? -8.401 33.096 -4.279 1.00 76.88 93 THR A C 1
ATOM 737 O O . THR A 1 93 ? -8.776 33.564 -3.205 1.00 76.88 93 THR A O 1
ATOM 740 N N . GLY A 1 94 ? -7.362 33.593 -4.951 1.00 75.19 94 GLY A N 1
ATOM 741 C CA . GLY A 1 94 ? -6.707 34.836 -4.564 1.00 75.19 94 GLY A CA 1
ATOM 742 C C . GLY A 1 94 ? -7.668 36.001 -4.772 1.00 75.19 94 GLY A C 1
ATOM 743 O O . GLY A 1 94 ? -8.124 36.227 -5.890 1.00 75.19 94 GLY A O 1
ATOM 744 N N . ALA A 1 95 ? -7.990 36.737 -3.709 1.00 72.19 95 ALA A N 1
ATOM 745 C CA . ALA A 1 95 ? -8.702 38.000 -3.838 1.00 72.19 95 ALA A CA 1
ATOM 746 C C . ALA A 1 95 ? -7.731 39.042 -4.413 1.00 72.19 95 ALA A C 1
ATOM 748 O O . ALA A 1 95 ? -6.925 39.619 -3.681 1.00 72.19 95 ALA A O 1
ATOM 749 N N . GLN A 1 96 ? -7.780 39.264 -5.728 1.00 71.00 96 GLN A N 1
ATOM 750 C CA . GLN A 1 96 ? -7.172 40.451 -6.325 1.00 71.00 96 GLN A CA 1
ATOM 751 C C . GLN A 1 96 ? -7.979 41.666 -5.870 1.00 71.00 96 GLN A C 1
ATOM 753 O O . GLN A 1 96 ? -9.119 41.855 -6.288 1.00 71.00 96 GLN A O 1
ATOM 758 N N . LYS A 1 97 ? -7.396 42.475 -4.983 1.00 59.97 97 LYS A N 1
ATOM 759 C CA . LYS A 1 97 ? -7.897 43.825 -4.726 1.00 59.97 97 LYS A CA 1
ATOM 760 C C . LYS A 1 97 ? -7.543 44.673 -5.945 1.00 59.97 97 LYS A C 1
ATOM 762 O O . LYS A 1 97 ? -6.362 44.791 -6.268 1.00 59.97 97 LYS A O 1
ATOM 767 N N . THR A 1 98 ? -8.576 45.140 -6.640 1.00 57.50 98 THR A N 1
ATOM 768 C CA . THR A 1 98 ? -8.473 46.155 -7.696 1.00 57.50 98 THR A CA 1
ATOM 769 C C . THR A 1 98 ? -8.381 47.531 -7.056 1.00 57.50 98 THR A C 1
ATOM 771 O O . THR A 1 98 ? -9.031 47.711 -5.999 1.00 57.50 98 THR A O 1
#

Sequence (98 aa):
VLKISRGTLIVMKRKLKSGLYILQGSTMVGVITIFSISDLDQTCLWHMRLGYMRERGMDELSKRGLLGGKRTTKLDFCEHCVYGKQCRVKFSTGAQKT

Solvent-accessible surface area (backbone atoms only — not comparable to full-atom values): 6565 Å² total; per-residue (Å²): 111,54,71,45,63,66,83,93,46,74,80,43,44,24,42,71,53,96,95,40,74,43,74,62,71,82,76,76,77,70,93,66,93,73,82,51,79,88,76,53,54,69,43,62,52,49,24,58,74,58,72,57,48,54,62,71,61,50,48,54,37,29,77,71,45,74,55,79,71,48,81,64,65,89,75,74,94,52,68,68,49,54,70,71,65,60,72,83,79,83,79,78,84,77,83,78,83,128

Foldseek 3Di:
DDFDDDPPRTPWDFDDDPNDTHTDDDPPPPPPDDPPPPPDDLLVVVCVVVPNDDPVVVQVCCVVCNSVVDHHDDDDDDPCCCVVVDDDDDDDPDPDDD

pLDDT: mean 77.51, std 13.8, range [40.19, 91.19]

InterPro domains:
  IPR025724 GAG-pre-integrase domain [PF13976] (19-86)

Secondary structure (DSSP, 8-state):
-EEEEETTEEEEEEEEETTEEEE-S-----SSS-S-TTTS-HHHHHHHHTTS--HHHHHHHHHTTTTTTPPP-PPPP-HHHHHHH-PPPPPP------

Radius of gyration: 23.58 Å; Cα contacts (8 Å, |Δi|>4): 76; chains: 1; bounding box: 40×67×52 Å

Organism: Cajanus cajan (NCBI:txid3821)

Mean predicted aligned error: 16.12 Å